Protein AF-A0A9W8NXG5-F1 (afdb_monomer_lite)

Secondary structure (DSSP, 8-state):
-HHHHTT-HHHHHHHHHHHT-TTS-HHHHHHHHHH----SSS--TTHHHHHHHHHHHHT-S-HHHHHHHHHHHHHHHHH--STTGGG----SBHHHHHHHHTPPTTHHHHHTTT-TTTEEE-SSBEEES-HHHHHHHT-HHHHGGG-

Sequence (147 aa):
LVEKACGQFLYAKTVLEFVNEDHAHPVEQLSIVLGLKAPSQGHFPFKELDLLYDRILLSHTDRNKVITILGTLIRLSGLSGSRRWNNHRSGPCIAVIETLSGLQTGEVSLVLRGMHSVLRIDKTHIHILHSSFREYLCDKSRAGHFY

Structure (mmCIF, N/CA/C/O backbone):
data_AF-A0A9W8NXG5-F1
#
_entry.id   AF-A0A9W8NXG5-F1
#
loop_
_atom_site.group_PDB
_atom_site.id
_atom_site.type_symbol
_atom_site.label_atom_id
_atom_site.label_alt_id
_atom_site.label_comp_id
_atom_site.label_asym_id
_atom_site.label_entity_id
_atom_site.label_seq_id
_atom_site.pdbx_PDB_ins_code
_atom_site.Cartn_x
_atom_site.Cartn_y
_atom_site.Cartn_z
_atom_site.occupancy
_atom_site.B_iso_or_equiv
_atom_site.auth_seq_id
_atom_site.auth_comp_id
_atom_site.auth_asym_id
_atom_site.auth_atom_id
_atom_site.pdbx_PDB_model_num
ATOM 1 N N . LEU A 1 1 ? 6.348 -8.869 -21.107 1.00 59.12 1 LEU A N 1
ATOM 2 C CA . LEU A 1 1 ? 6.302 -9.108 -19.643 1.00 59.12 1 LEU A CA 1
ATOM 3 C C . LEU A 1 1 ? 7.635 -9.628 -19.100 1.00 59.12 1 LEU A C 1
ATOM 5 O O . LEU A 1 1 ? 8.154 -9.009 -18.188 1.00 59.12 1 LEU A O 1
ATOM 9 N N . VAL A 1 2 ? 8.212 -10.694 -19.674 1.00 61.91 2 VAL A N 1
ATOM 10 C CA . VAL A 1 2 ? 9.520 -11.259 -19.256 1.00 61.91 2 VAL A CA 1
ATOM 11 C C . VAL A 1 2 ? 10.646 -10.218 -19.263 1.00 61.91 2 VAL A C 1
ATOM 13 O O . VAL A 1 2 ? 11.397 -10.125 -18.301 1.00 61.91 2 VAL A O 1
ATOM 16 N N . GLU A 1 3 ? 10.705 -9.390 -20.307 1.00 59.34 3 GLU A N 1
ATOM 17 C CA . GLU A 1 3 ? 11.694 -8.313 -20.432 1.00 59.34 3 GLU A CA 1
ATOM 18 C C . GLU A 1 3 ? 11.547 -7.251 -19.329 1.00 59.34 3 GLU A C 1
ATOM 20 O O . GLU A 1 3 ? 12.519 -6.920 -18.663 1.00 59.34 3 GLU A O 1
ATOM 25 N N . LYS A 1 4 ? 10.315 -6.802 -19.045 1.00 58.78 4 LYS A N 1
ATOM 26 C CA . LYS A 1 4 ? 10.027 -5.847 -17.959 1.00 58.78 4 LYS A CA 1
ATOM 27 C C . LYS A 1 4 ? 10.245 -6.402 -16.562 1.00 58.78 4 LYS A C 1
ATOM 29 O O . LYS A 1 4 ? 10.568 -5.660 -15.644 1.00 58.78 4 LYS A O 1
ATOM 34 N N . ALA A 1 5 ? 10.046 -7.704 -16.394 1.00 61.25 5 ALA A N 1
ATOM 35 C CA . ALA A 1 5 ? 10.259 -8.338 -15.110 1.00 61.25 5 ALA A CA 1
ATOM 36 C C . ALA A 1 5 ? 11.738 -8.340 -14.715 1.00 61.25 5 ALA A C 1
ATOM 38 O O . ALA A 1 5 ? 12.013 -8.521 -13.537 1.00 61.25 5 ALA A O 1
ATOM 39 N N . CYS A 1 6 ? 12.689 -8.163 -15.646 1.00 60.16 6 CYS A N 1
ATOM 40 C CA . CYS A 1 6 ? 14.128 -8.196 -15.356 1.00 60.16 6 CYS A CA 1
ATOM 41 C C . CYS A 1 6 ? 14.539 -9.406 -14.478 1.00 60.16 6 CYS A C 1
ATOM 43 O O . CYS A 1 6 ? 15.401 -9.291 -13.611 1.00 60.16 6 CYS A O 1
ATOM 45 N N . GLY A 1 7 ? 13.871 -10.560 -14.643 1.00 63.22 7 GLY A N 1
ATOM 46 C CA . GLY A 1 7 ? 14.079 -11.771 -13.828 1.00 63.22 7 GLY A CA 1
ATOM 47 C C . GLY A 1 7 ? 13.441 -11.764 -12.427 1.00 63.22 7 GLY A C 1
ATOM 48 O O . GLY A 1 7 ? 13.571 -12.732 -11.680 1.00 63.22 7 GLY A O 1
ATOM 49 N N . GLN A 1 8 ? 12.721 -10.711 -12.052 1.00 70.81 8 GLN A N 1
ATOM 50 C CA . GLN A 1 8 ? 12.078 -10.566 -10.751 1.00 70.81 8 GLN A CA 1
ATOM 51 C C . GLN A 1 8 ? 10.733 -11.279 -10.749 1.00 70.81 8 GLN A C 1
ATOM 53 O O . GLN A 1 8 ? 9.712 -10.745 -11.185 1.00 70.81 8 GLN A O 1
ATOM 58 N N . PHE A 1 9 ? 10.723 -12.490 -10.193 1.00 79.00 9 PHE A N 1
ATOM 59 C CA . PHE A 1 9 ? 9.497 -13.261 -9.977 1.00 79.00 9 PHE A CA 1
ATOM 60 C C . PHE A 1 9 ? 8.417 -12.442 -9.255 1.00 79.00 9 PHE A C 1
ATOM 62 O O . PHE A 1 9 ? 7.236 -12.537 -9.582 1.00 79.00 9 PHE A O 1
ATOM 69 N N . LEU A 1 10 ? 8.833 -11.590 -8.312 1.00 79.81 10 LEU A N 1
ATOM 70 C CA . LEU A 1 10 ? 7.918 -10.725 -7.583 1.00 79.81 10 LEU A CA 1
ATOM 71 C C . LEU A 1 10 ? 7.212 -9.712 -8.494 1.00 79.81 10 LEU A C 1
ATOM 73 O O . LEU A 1 10 ? 6.003 -9.570 -8.379 1.00 79.81 10 LEU A O 1
ATOM 77 N N . TYR A 1 11 ? 7.921 -9.087 -9.440 1.00 82.00 11 TYR A N 1
ATOM 78 C CA . TYR A 1 11 ? 7.304 -8.182 -10.414 1.00 82.00 11 TYR A CA 1
ATOM 79 C C . TYR A 1 11 ? 6.230 -8.904 -11.230 1.00 82.00 11 TYR A C 1
ATOM 81 O O . TYR A 1 11 ? 5.093 -8.447 -11.298 1.00 82.00 11 TYR A O 1
ATOM 89 N N . ALA A 1 12 ? 6.559 -10.069 -11.800 1.00 83.56 12 ALA A N 1
ATOM 90 C CA . ALA A 1 12 ? 5.603 -10.842 -12.590 1.00 83.56 12 ALA A CA 1
ATOM 91 C C . ALA A 1 12 ? 4.367 -11.235 -11.764 1.00 83.56 12 ALA A C 1
ATOM 93 O O . ALA A 1 12 ? 3.244 -11.093 -12.242 1.00 83.56 12 ALA A O 1
ATOM 94 N N . LYS A 1 13 ? 4.568 -11.662 -10.510 1.00 85.62 13 LYS A N 1
ATOM 95 C CA . LYS A 1 13 ? 3.476 -11.981 -9.588 1.00 85.62 13 LYS A CA 1
ATOM 96 C C . LYS A 1 13 ? 2.594 -10.762 -9.308 1.00 85.62 13 LYS A C 1
ATOM 98 O O . LYS A 1 13 ? 1.385 -10.854 -9.475 1.00 85.62 13 LYS A O 1
ATOM 103 N N . THR A 1 14 ? 3.173 -9.625 -8.922 1.00 84.62 14 THR A N 1
ATOM 104 C CA . THR A 1 14 ? 2.408 -8.407 -8.613 1.00 84.62 14 THR A CA 1
ATOM 105 C C . THR A 1 14 ? 1.649 -7.896 -9.839 1.00 84.62 14 THR A C 1
ATOM 107 O O . THR A 1 14 ? 0.518 -7.445 -9.693 1.00 84.62 14 THR A O 1
ATOM 110 N N . VAL A 1 15 ? 2.208 -8.022 -11.051 1.00 86.88 15 VAL A N 1
ATOM 111 C CA . VAL A 1 15 ? 1.487 -7.692 -12.292 1.00 86.88 15 VAL A CA 1
ATOM 112 C C . VAL A 1 15 ? 0.283 -8.603 -12.504 1.00 86.88 15 VAL A C 1
ATOM 114 O O . VAL A 1 15 ? -0.783 -8.105 -12.851 1.00 86.88 15 VAL A O 1
ATOM 117 N N . LEU A 1 16 ? 0.431 -9.916 -12.311 1.00 86.69 16 LEU A N 1
ATOM 118 C CA . LEU A 1 16 ? -0.687 -10.849 -12.467 1.00 86.69 16 LEU A CA 1
ATOM 119 C C . LEU A 1 16 ? -1.825 -10.515 -11.498 1.00 86.69 16 LEU A C 1
ATOM 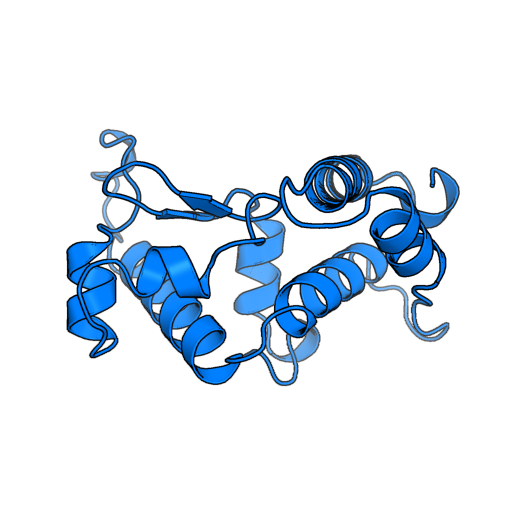121 O O . LEU A 1 16 ? -2.969 -10.428 -11.930 1.00 86.69 16 LEU A O 1
ATOM 125 N N . GLU A 1 17 ? -1.503 -10.249 -10.231 1.00 86.19 17 GLU A N 1
ATOM 126 C CA . GLU A 1 17 ? -2.497 -9.847 -9.228 1.00 86.19 17 GLU A CA 1
ATOM 127 C C . GLU A 1 17 ? -3.133 -8.485 -9.557 1.00 86.19 17 GLU A C 1
ATOM 129 O O . GLU A 1 17 ? -4.327 -8.302 -9.374 1.00 86.19 17 GLU A O 1
ATOM 134 N N . PHE A 1 18 ? -2.359 -7.531 -10.085 1.00 86.69 18 PHE A N 1
ATOM 135 C CA . PHE A 1 18 ? -2.864 -6.210 -10.477 1.00 86.69 18 PHE A CA 1
ATOM 136 C C . PHE A 1 18 ? -3.794 -6.258 -11.699 1.00 86.69 18 PHE A C 1
ATOM 138 O O . PHE A 1 18 ? -4.768 -5.514 -11.779 1.00 86.69 18 PHE A O 1
ATOM 145 N N . VAL A 1 19 ? -3.496 -7.123 -12.672 1.00 88.88 19 VAL A N 1
ATOM 146 C CA . VAL A 1 19 ? -4.345 -7.327 -13.856 1.00 88.88 19 VAL A CA 1
ATOM 147 C C . VAL A 1 19 ? -5.617 -8.098 -13.501 1.00 88.88 19 VAL A C 1
ATOM 149 O O . VAL A 1 19 ? -6.648 -7.873 -14.128 1.00 88.88 19 VAL A O 1
ATOM 152 N N . ASN A 1 20 ? -5.557 -8.969 -12.493 1.00 86.12 20 ASN A N 1
ATOM 153 C CA . ASN A 1 20 ? -6.681 -9.765 -12.002 1.00 86.12 20 ASN A CA 1
ATOM 154 C C . ASN A 1 20 ? -7.579 -9.004 -11.002 1.00 86.12 20 ASN A C 1
ATOM 156 O O . ASN A 1 20 ? -8.220 -9.614 -10.152 1.00 86.12 20 ASN A O 1
ATOM 160 N N . GLU A 1 21 ? -7.606 -7.674 -11.074 1.00 85.56 21 GLU A N 1
ATOM 161 C CA . GLU A 1 21 ? -8.460 -6.845 -10.226 1.00 85.56 21 GLU A CA 1
ATOM 162 C C . GLU A 1 21 ? -9.927 -6.927 -10.681 1.00 85.56 21 GLU A C 1
ATOM 164 O O . GLU A 1 21 ? -10.260 -6.526 -11.798 1.00 85.56 21 GLU A O 1
ATOM 169 N N . ASP A 1 22 ? -10.818 -7.369 -9.787 1.00 79.38 22 ASP A N 1
ATOM 170 C CA . ASP A 1 22 ? -12.238 -7.665 -10.062 1.00 79.38 22 ASP A CA 1
ATOM 171 C C . ASP A 1 22 ? -13.046 -6.483 -10.628 1.00 79.38 22 ASP A C 1
ATOM 173 O O . ASP A 1 22 ? -14.132 -6.652 -11.187 1.00 79.38 22 ASP A O 1
ATOM 177 N N . HIS A 1 23 ? -12.551 -5.260 -10.449 1.00 78.00 23 HIS A N 1
ATOM 178 C CA . HIS A 1 23 ? -13.255 -4.028 -10.804 1.00 78.00 23 HIS A CA 1
ATOM 179 C C . HIS A 1 23 ? -12.566 -3.225 -11.906 1.00 78.00 23 HIS A C 1
ATOM 181 O O . HIS A 1 23 ? -12.938 -2.074 -12.143 1.00 78.00 23 HIS A O 1
ATOM 187 N N . ALA A 1 24 ? -11.578 -3.813 -12.583 1.00 84.06 24 ALA A N 1
ATOM 188 C CA . ALA A 1 24 ? -10.862 -3.176 -13.677 1.00 84.06 24 ALA A CA 1
ATOM 189 C C . ALA A 1 24 ? -10.851 -4.039 -14.942 1.00 84.06 24 ALA A C 1
ATOM 191 O O . ALA A 1 24 ? -10.958 -5.261 -14.893 1.00 84.06 24 ALA A O 1
ATOM 192 N N . HIS A 1 25 ? -10.691 -3.399 -16.104 1.00 87.00 25 HIS A N 1
ATOM 193 C CA . HIS A 1 25 ? -10.572 -4.126 -17.361 1.00 87.00 25 HIS A CA 1
ATOM 194 C C . HIS A 1 25 ? -9.144 -4.689 -17.513 1.00 87.00 25 HIS A C 1
ATOM 196 O O . HIS A 1 25 ? -8.183 -3.912 -17.587 1.00 87.00 25 HIS A O 1
ATOM 202 N N . PRO A 1 26 ? -8.957 -6.017 -17.615 1.00 86.88 26 PRO A N 1
ATOM 203 C CA . PRO A 1 26 ? -7.630 -6.634 -17.552 1.00 86.88 26 PRO A CA 1
ATOM 204 C C . PRO A 1 26 ? -6.719 -6.203 -18.711 1.00 86.88 26 PRO A C 1
ATOM 206 O O . PRO A 1 26 ? -5.517 -6.018 -18.529 1.00 86.88 26 PRO A O 1
ATOM 209 N N . VAL A 1 27 ? -7.280 -5.967 -19.903 1.00 86.56 27 VAL A N 1
ATOM 210 C CA . VAL A 1 27 ? -6.506 -5.483 -21.062 1.00 86.56 27 VAL A CA 1
ATOM 211 C C . VAL A 1 27 ? -6.019 -4.047 -20.849 1.00 86.56 27 VAL A C 1
ATOM 213 O O . VAL A 1 27 ? -4.915 -3.702 -21.271 1.00 86.56 27 VAL A O 1
ATOM 216 N N . GLU A 1 28 ? -6.804 -3.210 -20.165 1.00 86.31 28 GLU A N 1
ATOM 217 C CA . GLU A 1 28 ? -6.397 -1.837 -19.851 1.00 86.31 28 GLU A CA 1
ATOM 218 C C . GLU A 1 28 ? -5.296 -1.837 -18.789 1.00 86.31 28 GLU A C 1
ATOM 220 O O . GLU A 1 28 ? -4.268 -1.186 -18.978 1.00 86.31 28 GLU A O 1
ATOM 225 N N . GLN A 1 29 ? -5.449 -2.639 -17.728 1.00 87.44 29 GLN A N 1
ATOM 226 C CA . GLN A 1 29 ? -4.423 -2.795 -16.691 1.00 87.44 29 GLN A CA 1
ATOM 227 C C . GLN A 1 29 ? -3.112 -3.342 -17.255 1.00 87.44 29 GLN A C 1
ATOM 229 O O . GLN A 1 29 ? -2.031 -2.836 -16.945 1.00 87.44 29 GLN A O 1
ATOM 234 N N . LEU A 1 30 ? -3.185 -4.323 -18.156 1.00 87.81 30 LEU A N 1
ATOM 235 C CA . LEU A 1 30 ? -1.999 -4.835 -18.829 1.00 87.81 30 LEU A CA 1
ATOM 236 C C . LEU A 1 30 ? -1.349 -3.764 -19.714 1.00 87.81 30 LEU A C 1
ATOM 238 O O . LEU A 1 30 ? -0.128 -3.618 -19.696 1.00 87.81 30 LEU A O 1
ATOM 242 N N . SER A 1 31 ? -2.143 -2.982 -20.450 1.00 84.75 31 SER A N 1
ATOM 243 C CA . SER A 1 31 ? -1.635 -1.889 -21.292 1.00 84.75 31 SER A CA 1
ATOM 244 C C . SER A 1 31 ? -0.923 -0.819 -20.464 1.00 84.75 31 SER A C 1
ATOM 246 O O . SER A 1 31 ? 0.142 -0.342 -20.854 1.00 84.75 31 SER A O 1
ATOM 248 N N . ILE A 1 32 ? -1.459 -0.499 -19.284 1.00 84.62 32 ILE A N 1
ATOM 249 C CA . ILE A 1 32 ? -0.828 0.388 -18.304 1.00 84.62 32 ILE A CA 1
ATOM 250 C C . ILE A 1 32 ? 0.547 -0.153 -17.900 1.00 84.62 32 ILE A C 1
ATOM 252 O O . ILE A 1 32 ? 1.542 0.562 -18.026 1.00 84.62 32 ILE A O 1
ATOM 256 N N . VAL A 1 33 ? 0.620 -1.415 -17.462 1.00 84.88 33 VAL A N 1
ATOM 257 C CA . VAL A 1 33 ? 1.879 -2.041 -17.024 1.00 84.88 33 VAL A CA 1
ATOM 258 C C . VAL A 1 33 ? 2.891 -2.092 -18.168 1.00 84.88 33 VAL A C 1
ATOM 260 O O . VAL A 1 33 ? 4.063 -1.767 -17.976 1.00 84.88 33 VAL A O 1
ATOM 263 N N . LEU A 1 34 ? 2.461 -2.445 -19.382 1.00 83.38 34 LEU A N 1
ATOM 264 C CA . LEU A 1 34 ? 3.313 -2.464 -20.574 1.00 83.38 34 LEU A CA 1
ATOM 265 C C . LEU A 1 34 ? 3.761 -1.057 -21.004 1.00 83.38 34 LEU A C 1
ATOM 267 O O . LEU A 1 34 ? 4.852 -0.919 -21.557 1.00 83.38 34 LEU A O 1
ATOM 271 N N . GLY A 1 35 ? 3.005 -0.011 -20.669 1.00 80.31 35 GLY A N 1
ATOM 272 C CA . GLY A 1 35 ? 3.345 1.389 -20.935 1.00 80.31 35 GLY A CA 1
ATOM 273 C C . GLY A 1 35 ? 4.345 2.029 -19.961 1.00 80.31 35 GLY A C 1
ATOM 274 O O . GLY A 1 35 ? 4.946 3.041 -20.314 1.00 80.31 35 GLY A O 1
ATOM 275 N N . LEU A 1 36 ? 4.564 1.456 -18.767 1.00 80.25 36 LEU A N 1
ATOM 276 C CA . LEU A 1 36 ? 5.522 1.987 -17.778 1.00 80.25 36 LEU A CA 1
ATOM 277 C C . LEU A 1 36 ? 6.948 2.075 -18.362 1.00 80.25 36 LEU A C 1
ATOM 279 O O . LEU A 1 36 ? 7.416 1.136 -18.998 1.00 80.25 36 LEU A O 1
ATOM 283 N N . LYS A 1 37 ? 7.668 3.178 -18.164 1.00 73.75 37 LYS A N 1
ATOM 284 C CA . LYS A 1 37 ? 9.063 3.303 -18.620 1.00 73.75 37 LYS A CA 1
ATOM 285 C C . LYS A 1 37 ? 9.950 3.681 -17.446 1.00 73.75 37 LYS A C 1
ATOM 287 O O . LYS A 1 37 ? 9.854 4.806 -16.960 1.00 73.75 37 LYS A O 1
ATOM 292 N N . ALA A 1 38 ? 10.819 2.766 -17.016 1.00 65.12 38 ALA A N 1
ATOM 293 C CA . ALA A 1 38 ? 11.869 3.099 -16.063 1.00 65.12 38 ALA A CA 1
ATOM 294 C C . ALA A 1 38 ? 12.780 4.203 -16.627 1.00 65.12 38 ALA A C 1
ATOM 296 O O . ALA A 1 38 ? 13.166 4.144 -17.800 1.00 65.12 38 ALA A O 1
ATOM 297 N N . PRO A 1 39 ? 13.162 5.205 -15.813 1.00 62.62 39 PRO A N 1
ATOM 298 C CA . PRO A 1 39 ? 14.174 6.171 -16.208 1.00 62.62 39 PRO A CA 1
ATOM 299 C C . PRO A 1 39 ? 15.463 5.439 -16.591 1.00 62.62 39 PRO A C 1
ATOM 301 O O . PRO A 1 39 ? 15.969 4.620 -15.816 1.00 62.62 39 PRO A O 1
ATOM 304 N N . SER A 1 40 ? 16.017 5.770 -17.757 1.00 59.34 40 SER A N 1
ATOM 305 C CA . SER A 1 40 ? 17.227 5.157 -18.326 1.00 59.34 40 SER A CA 1
ATOM 306 C C . SER A 1 40 ? 18.502 5.405 -17.506 1.00 59.34 40 SER A C 1
ATOM 308 O O . SER A 1 40 ? 19.518 4.762 -17.743 1.00 59.34 40 SER A O 1
ATOM 310 N N . GLN A 1 41 ? 18.459 6.307 -16.520 1.00 53.97 41 GLN A N 1
ATOM 311 C CA . GLN A 1 41 ? 19.607 6.720 -15.711 1.00 53.97 41 GLN A CA 1
ATOM 312 C C . GLN A 1 41 ? 19.586 6.069 -14.319 1.00 53.97 41 GLN A C 1
ATOM 314 O O . GLN A 1 41 ? 18.642 6.262 -13.551 1.00 53.97 41 GLN A O 1
ATOM 319 N N . GLY A 1 42 ? 20.625 5.291 -13.997 1.00 55.50 42 GLY A N 1
ATOM 320 C CA . GLY A 1 42 ? 20.854 4.636 -12.698 1.00 55.50 42 GLY A CA 1
ATOM 321 C C . GLY A 1 42 ? 20.507 3.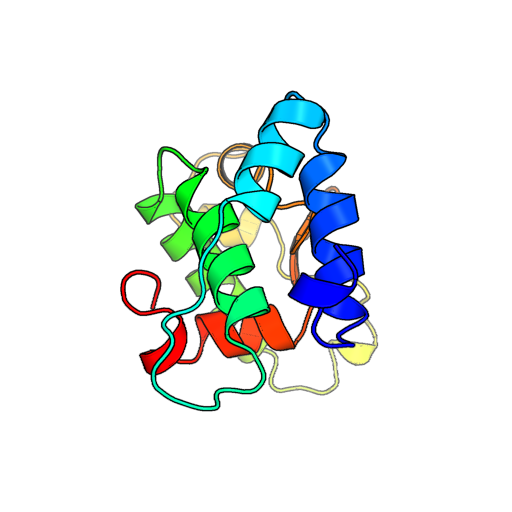140 -12.683 1.00 55.50 42 GLY A C 1
ATOM 322 O O . GLY A 1 42 ? 19.435 2.734 -13.115 1.00 55.50 42 GLY A O 1
ATOM 323 N N . HIS A 1 43 ? 21.389 2.287 -12.171 1.00 54.75 43 HIS A N 1
ATOM 324 C CA . HIS A 1 43 ? 21.058 0.887 -11.886 1.00 54.75 43 HIS A CA 1
ATOM 325 C C . HIS A 1 43 ? 20.448 0.801 -10.481 1.00 54.75 43 HIS A C 1
ATOM 327 O O . HIS A 1 43 ? 21.174 0.584 -9.515 1.00 54.75 43 HIS A O 1
ATOM 333 N N . PHE A 1 44 ? 19.127 0.975 -10.350 1.00 65.56 44 PHE A N 1
ATOM 334 C CA . PHE A 1 44 ? 18.446 0.541 -9.125 1.00 65.56 44 PHE A CA 1
ATOM 335 C C . PHE A 1 44 ? 17.823 -0.834 -9.378 1.00 65.56 44 PHE A C 1
ATOM 337 O O . PHE A 1 44 ? 17.092 -0.998 -10.358 1.00 65.56 44 PHE A O 1
ATOM 344 N N . PRO A 1 45 ? 18.091 -1.833 -8.524 1.00 70.75 45 PRO A N 1
ATOM 345 C CA . PRO A 1 45 ? 17.607 -3.188 -8.742 1.00 70.75 45 PRO A CA 1
ATOM 346 C C . PRO A 1 45 ? 16.080 -3.294 -8.684 1.00 70.75 45 PRO A C 1
ATOM 348 O O . PRO A 1 45 ? 15.558 -4.290 -9.150 1.00 70.75 45 PRO A O 1
ATOM 351 N N . PHE A 1 46 ? 15.344 -2.296 -8.180 1.00 75.38 46 PHE A N 1
ATOM 352 C CA . PHE A 1 46 ? 13.887 -2.371 -7.996 1.00 75.38 46 PHE A CA 1
ATOM 353 C C . PHE A 1 46 ? 13.076 -1.386 -8.849 1.00 75.38 46 PHE A C 1
ATOM 355 O O . PHE A 1 46 ? 11.877 -1.279 -8.640 1.00 75.38 46 PHE A O 1
ATOM 362 N N . LYS A 1 47 ? 13.673 -0.694 -9.833 1.00 81.88 47 LYS A N 1
ATOM 363 C CA . LYS A 1 47 ? 12.995 0.399 -10.572 1.00 81.88 47 LYS A CA 1
ATOM 364 C C . LYS A 1 47 ? 11.634 0.040 -11.156 1.00 81.88 47 LYS A C 1
ATOM 366 O O . LYS A 1 47 ? 10.685 0.796 -11.012 1.00 81.88 47 LYS A O 1
ATOM 371 N N . GLU A 1 48 ? 11.556 -1.084 -11.859 1.00 83.31 48 GLU A N 1
ATOM 372 C CA . GLU A 1 48 ? 10.308 -1.521 -12.492 1.00 83.31 48 GLU A CA 1
ATOM 373 C C . GLU A 1 48 ? 9.253 -1.874 -11.434 1.00 83.31 48 GL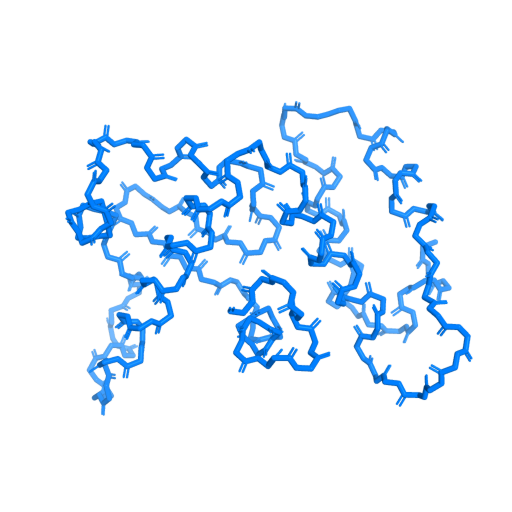U A C 1
ATOM 375 O O . GLU A 1 48 ? 8.073 -1.576 -11.605 1.00 83.31 48 GLU A O 1
ATOM 380 N N . LEU A 1 49 ? 9.681 -2.443 -10.303 1.00 87.38 49 LEU A N 1
ATOM 381 C CA . LEU A 1 49 ? 8.804 -2.750 -9.176 1.00 87.38 49 LEU A CA 1
ATOM 382 C C . LEU A 1 49 ? 8.330 -1.478 -8.452 1.00 87.38 49 LEU A C 1
ATOM 384 O O . LEU A 1 49 ? 7.155 -1.383 -8.116 1.00 87.38 49 LEU A O 1
ATOM 388 N N . ASP A 1 50 ? 9.205 -0.486 -8.287 1.00 90.44 50 ASP A N 1
ATOM 389 C CA . ASP A 1 50 ? 8.876 0.819 -7.702 1.00 90.44 50 ASP A CA 1
ATOM 390 C C . ASP A 1 50 ? 7.861 1.565 -8.572 1.00 90.44 50 ASP A C 1
ATOM 392 O O . ASP A 1 50 ? 6.859 2.051 -8.059 1.00 90.44 50 ASP A O 1
ATOM 396 N N . LEU A 1 51 ? 8.030 1.539 -9.899 1.00 89.88 51 LEU A N 1
ATOM 397 C CA . LEU A 1 51 ? 7.043 2.088 -10.834 1.00 89.88 51 LEU A CA 1
ATOM 398 C C . LEU A 1 51 ? 5.688 1.377 -10.765 1.00 89.88 51 LEU A C 1
ATOM 400 O O . LEU A 1 51 ? 4.642 2.004 -10.950 1.00 89.88 51 LEU A O 1
ATOM 404 N N . LEU A 1 52 ? 5.688 0.065 -10.530 1.00 90.50 52 LEU A N 1
ATOM 405 C CA . LEU A 1 52 ? 4.452 -0.683 -10.337 1.00 90.50 52 LEU A CA 1
ATOM 406 C C . LEU A 1 52 ? 3.769 -0.278 -9.023 1.00 90.50 52 LEU A C 1
ATOM 408 O O . LEU A 1 52 ? 2.555 -0.078 -9.009 1.00 90.50 52 LEU A O 1
ATOM 412 N N . TYR A 1 53 ? 4.532 -0.090 -7.944 1.00 93.38 53 TYR A N 1
ATOM 413 C CA . TYR A 1 53 ? 4.013 0.409 -6.670 1.00 93.38 53 TYR A CA 1
ATOM 414 C C . TYR A 1 53 ? 3.471 1.833 -6.778 1.00 93.38 53 TYR A C 1
ATOM 416 O O . TYR A 1 53 ? 2.351 2.081 -6.331 1.00 93.38 53 TYR A O 1
ATOM 424 N N . ASP A 1 54 ? 4.191 2.732 -7.449 1.00 92.75 54 ASP A N 1
ATOM 425 C CA . ASP A 1 54 ? 3.696 4.060 -7.811 1.00 92.75 54 ASP A CA 1
ATOM 426 C C . ASP A 1 54 ? 2.360 3.965 -8.534 1.00 92.75 54 ASP A C 1
ATOM 428 O O . ASP A 1 54 ? 1.403 4.653 -8.181 1.00 92.75 54 ASP A O 1
ATOM 432 N N . ARG A 1 55 ? 2.259 3.086 -9.537 1.00 91.81 55 ARG A N 1
ATOM 433 C CA . ARG A 1 55 ? 1.033 2.961 -10.319 1.00 91.81 55 ARG A CA 1
ATOM 434 C C . ARG A 1 55 ? -0.151 2.486 -9.479 1.00 91.81 55 ARG A C 1
ATOM 436 O O . ARG A 1 55 ? -1.244 3.022 -9.656 1.00 91.81 55 ARG A O 1
ATOM 443 N N . ILE A 1 56 ? 0.065 1.526 -8.581 1.00 92.12 56 ILE A N 1
ATOM 444 C CA . ILE A 1 56 ? -0.958 1.038 -7.645 1.00 92.12 56 ILE A CA 1
ATOM 445 C C . ILE A 1 56 ? -1.404 2.165 -6.702 1.00 92.12 56 ILE A C 1
ATOM 447 O O . ILE A 1 56 ? -2.592 2.338 -6.454 1.00 92.12 56 ILE A O 1
ATOM 451 N N . LEU A 1 57 ? -0.483 2.984 -6.192 1.00 93.25 57 LEU A N 1
ATOM 452 C CA . LEU A 1 57 ? -0.845 4.106 -5.319 1.00 93.25 57 LEU A CA 1
ATOM 453 C C . LEU A 1 57 ? -1.561 5.227 -6.092 1.00 93.25 57 LEU A C 1
ATOM 455 O O . LEU A 1 57 ? -2.529 5.809 -5.601 1.00 93.25 57 LEU A O 1
ATOM 459 N N . LEU A 1 58 ? -1.139 5.497 -7.330 1.00 91.81 58 LEU A N 1
ATOM 460 C CA . LEU A 1 58 ? -1.731 6.509 -8.208 1.00 91.81 58 LEU A CA 1
ATOM 461 C C . LEU A 1 58 ? -3.125 6.142 -8.727 1.00 91.81 58 LEU A C 1
ATOM 463 O O . LEU A 1 58 ? -3.860 7.048 -9.120 1.00 91.81 58 LEU A O 1
ATOM 467 N N . SER A 1 59 ? -3.506 4.860 -8.738 1.00 88.50 59 SER A N 1
ATOM 468 C CA . SER A 1 59 ? -4.844 4.442 -9.181 1.00 88.50 59 SER A CA 1
ATOM 469 C C . SER A 1 59 ? -5.958 4.832 -8.206 1.00 88.50 59 SER A C 1
ATOM 471 O O . SER A 1 59 ? -7.131 4.723 -8.555 1.00 88.50 59 SER A O 1
ATOM 473 N N . HIS A 1 60 ? -5.615 5.308 -7.007 1.00 90.81 60 HIS A N 1
ATOM 474 C CA . HIS A 1 60 ? -6.576 5.692 -5.981 1.00 90.81 60 HIS A CA 1
ATOM 475 C C . HIS A 1 60 ? -6.920 7.183 -6.055 1.00 90.81 60 HIS A C 1
ATOM 477 O O . HIS A 1 60 ? -6.049 8.047 -6.202 1.00 90.81 60 HIS A O 1
ATOM 483 N N . THR A 1 61 ? -8.210 7.501 -5.917 1.00 86.12 61 THR A N 1
ATOM 484 C CA . THR A 1 61 ? -8.702 8.886 -5.943 1.00 86.12 61 THR A CA 1
ATOM 485 C C . THR A 1 61 ? -8.263 9.662 -4.699 1.00 86.12 61 THR A C 1
ATOM 487 O O . THR A 1 61 ? -7.754 10.774 -4.824 1.00 86.12 61 THR A O 1
ATOM 490 N N . ASP A 1 62 ? -8.397 9.067 -3.509 1.00 91.44 62 ASP A N 1
ATOM 491 C CA . ASP A 1 62 ? -8.047 9.698 -2.230 1.00 91.44 62 ASP A CA 1
ATOM 492 C C . ASP A 1 62 ? -6.686 9.217 -1.706 1.00 91.44 62 ASP A C 1
ATOM 494 O O . ASP A 1 62 ? -6.564 8.429 -0.765 1.00 91.44 62 ASP A O 1
ATOM 498 N N . ARG A 1 63 ? -5.626 9.690 -2.363 1.00 92.38 63 ARG A N 1
ATOM 499 C CA . ARG A 1 63 ? -4.243 9.278 -2.071 1.00 92.38 63 ARG A CA 1
ATOM 500 C C . ARG A 1 63 ? -3.799 9.672 -0.665 1.00 92.38 63 ARG A C 1
ATOM 502 O O . ARG A 1 63 ? -3.030 8.945 -0.048 1.00 92.38 63 ARG A O 1
ATOM 509 N N . ASN A 1 64 ? -4.307 10.785 -0.138 1.00 92.56 64 ASN A N 1
ATOM 510 C CA . ASN A 1 64 ? -3.974 11.240 1.211 1.00 92.56 64 ASN A CA 1
ATOM 511 C C . ASN A 1 64 ? -4.494 10.259 2.266 1.00 92.56 64 ASN A C 1
ATOM 513 O O . ASN A 1 64 ? -3.761 9.924 3.202 1.00 92.56 64 ASN A O 1
ATOM 517 N N . LYS A 1 65 ? -5.722 9.744 2.096 1.00 94.25 65 LYS A N 1
ATOM 518 C CA . LYS A 1 65 ? -6.236 8.673 2.956 1.00 94.25 65 LYS A CA 1
ATOM 519 C C . LYS A 1 65 ? -5.438 7.387 2.792 1.00 94.25 65 LYS A C 1
ATOM 521 O O . LYS A 1 65 ? -5.069 6.801 3.805 1.00 94.25 65 LYS A O 1
ATOM 526 N N . VAL A 1 66 ? -5.103 6.986 1.562 1.00 95.19 66 VAL A N 1
ATOM 527 C CA . VAL A 1 66 ? -4.262 5.798 1.316 1.00 95.19 66 VAL A CA 1
ATOM 528 C C . VAL A 1 66 ? -2.929 5.909 2.061 1.00 95.19 66 VAL A C 1
ATOM 530 O O . VAL A 1 66 ? -2.602 5.027 2.851 1.00 95.19 66 VAL A O 1
ATOM 533 N N . ILE A 1 67 ? -2.190 7.009 1.893 1.00 93.81 67 ILE A N 1
ATOM 534 C CA . ILE A 1 67 ? -0.895 7.231 2.561 1.00 93.81 67 ILE A CA 1
ATOM 535 C C . ILE A 1 67 ? -1.063 7.237 4.084 1.00 93.81 67 ILE A C 1
ATOM 537 O O . ILE A 1 67 ? -0.272 6.623 4.799 1.00 93.81 67 ILE A O 1
ATOM 541 N N . THR A 1 68 ? -2.118 7.877 4.596 1.00 95.12 68 THR A N 1
ATOM 542 C CA . THR A 1 68 ? -2.399 7.931 6.037 1.00 95.12 68 THR A CA 1
ATOM 543 C C . THR A 1 68 ? -2.650 6.532 6.601 1.00 95.12 68 THR A C 1
ATOM 545 O O . THR A 1 68 ? -2.054 6.159 7.611 1.00 95.12 68 THR A O 1
ATOM 548 N N . ILE A 1 69 ? -3.478 5.726 5.932 1.00 95.25 69 ILE A N 1
ATOM 549 C CA . ILE A 1 69 ? -3.774 4.345 6.324 1.00 95.25 69 ILE A CA 1
ATOM 550 C C . ILE A 1 69 ? -2.508 3.479 6.266 1.00 95.25 69 ILE A C 1
ATOM 552 O O . ILE A 1 69 ? -2.204 2.774 7.230 1.00 95.25 69 ILE A O 1
ATOM 556 N N . LEU A 1 70 ? -1.739 3.549 5.174 1.00 94.31 70 LEU A N 1
ATOM 557 C CA . LEU A 1 70 ? -0.496 2.786 5.007 1.00 94.31 70 LEU A CA 1
ATOM 558 C C . LEU A 1 70 ? 0.561 3.184 6.047 1.00 94.31 70 LEU A C 1
ATOM 560 O O . LEU A 1 70 ? 1.219 2.321 6.628 1.00 94.31 70 LEU A O 1
ATOM 564 N N . GLY A 1 71 ? 0.684 4.476 6.349 1.00 92.75 71 GLY A N 1
ATOM 565 C CA . GLY A 1 71 ? 1.569 4.982 7.394 1.00 92.75 71 GLY A CA 1
ATOM 566 C C . GLY A 1 71 ? 1.166 4.489 8.786 1.00 92.75 71 GLY A C 1
ATOM 567 O O . GLY A 1 71 ? 2.021 4.059 9.564 1.00 92.75 71 GLY A O 1
ATOM 568 N N . THR A 1 72 ? -0.132 4.496 9.108 1.00 92.81 72 THR A N 1
ATOM 569 C CA . THR A 1 72 ? -0.663 3.907 10.350 1.00 92.81 72 THR A CA 1
ATOM 570 C C . THR A 1 72 ? -0.360 2.410 10.416 1.00 92.81 72 THR A C 1
ATOM 572 O O . THR A 1 72 ? 0.140 1.926 11.433 1.00 92.81 72 THR A O 1
ATOM 575 N N . LEU A 1 73 ? -0.573 1.681 9.318 1.00 90.88 73 LEU A N 1
ATOM 576 C CA . LEU A 1 73 ? -0.298 0.248 9.209 1.00 90.88 73 LEU A CA 1
ATOM 577 C C . LEU A 1 73 ? 1.179 -0.079 9.479 1.00 90.88 73 LEU A C 1
ATOM 579 O O . LEU A 1 73 ? 1.475 -0.986 10.263 1.00 90.88 73 LEU A O 1
ATOM 583 N N . ILE A 1 74 ? 2.112 0.667 8.877 1.00 89.00 74 ILE A N 1
ATOM 584 C CA . ILE A 1 74 ? 3.559 0.485 9.079 1.00 89.00 74 ILE A CA 1
ATOM 585 C C . ILE A 1 74 ? 3.942 0.752 10.536 1.00 89.00 74 ILE A C 1
ATOM 587 O O . ILE A 1 74 ? 4.666 -0.052 11.132 1.00 89.00 74 ILE A O 1
ATOM 591 N N . ARG A 1 75 ? 3.430 1.837 11.133 1.00 88.88 75 ARG A N 1
ATOM 592 C CA . ARG A 1 75 ? 3.705 2.190 12.536 1.00 88.88 75 ARG A CA 1
ATOM 593 C C . ARG A 1 75 ? 3.187 1.124 13.495 1.00 88.88 75 ARG A C 1
ATOM 595 O O . ARG A 1 75 ? 3.957 0.637 14.318 1.00 88.88 75 ARG A O 1
ATOM 602 N N . LEU A 1 76 ? 1.935 0.689 13.348 1.00 85.69 76 LEU A N 1
ATOM 603 C CA . LEU A 1 76 ? 1.355 -0.378 14.175 1.00 85.69 76 LEU A CA 1
ATOM 604 C C . LEU A 1 76 ? 2.125 -1.696 14.037 1.00 85.69 76 LEU A C 1
ATOM 606 O O . LEU A 1 76 ? 2.362 -2.386 15.027 1.00 85.69 76 LEU A O 1
ATOM 610 N N . SER A 1 77 ? 2.584 -2.008 12.824 1.00 78.56 77 SER A N 1
ATOM 611 C CA . SER A 1 77 ? 3.408 -3.191 12.564 1.00 78.56 77 SER A CA 1
ATOM 612 C C . SER A 1 77 ? 4.820 -3.088 13.161 1.00 78.56 77 SER A C 1
ATOM 614 O O . SER A 1 77 ? 5.457 -4.112 13.388 1.00 78.56 77 SER A O 1
ATOM 616 N N . GLY A 1 78 ? 5.346 -1.875 13.375 1.00 69.56 78 GLY A N 1
ATOM 617 C CA . GLY A 1 78 ? 6.669 -1.620 13.963 1.00 69.56 78 GLY A CA 1
ATOM 618 C C . GLY A 1 78 ? 6.672 -1.506 15.491 1.00 69.56 78 GLY A C 1
ATOM 619 O O . GLY A 1 78 ? 7.646 -1.897 16.128 1.00 69.56 78 GLY A O 1
ATOM 620 N N . LEU A 1 79 ? 5.573 -1.040 16.093 1.00 60.31 79 LEU A N 1
ATOM 621 C CA . LEU A 1 79 ? 5.404 -0.960 17.552 1.00 60.31 79 LEU A CA 1
ATOM 622 C C . LEU A 1 79 ? 5.394 -2.342 18.228 1.00 60.31 79 LEU A C 1
ATOM 624 O O . LEU A 1 79 ? 5.646 -2.456 19.426 1.00 60.31 79 LEU A O 1
ATOM 628 N N . SER A 1 80 ? 5.168 -3.411 17.463 1.00 55.28 80 SER A N 1
ATOM 629 C CA . SER A 1 80 ? 5.228 -4.790 17.946 1.00 55.28 80 SER A CA 1
ATOM 630 C C . SER A 1 80 ? 6.661 -5.344 18.011 1.00 55.28 80 SER A C 1
ATOM 632 O O . SER A 1 80 ? 6.934 -6.451 17.555 1.00 55.28 80 SER A O 1
ATOM 634 N N . GLY A 1 81 ? 7.596 -4.606 18.622 1.00 47.62 81 GLY A N 1
ATOM 635 C CA . GLY A 1 81 ? 8.995 -5.015 18.857 1.00 47.62 81 GLY A CA 1
ATOM 636 C C . GLY A 1 81 ? 9.185 -6.259 19.747 1.00 47.62 81 GLY A C 1
ATOM 637 O O . GLY A 1 81 ? 10.264 -6.496 20.278 1.00 47.62 81 GLY A O 1
ATOM 638 N N . SER A 1 82 ? 8.148 -7.071 19.940 1.00 43.56 82 SER A N 1
ATOM 639 C CA . SER A 1 82 ? 8.187 -8.326 20.671 1.00 43.56 82 SER A CA 1
ATOM 640 C C . SER A 1 82 ? 7.914 -9.475 19.713 1.00 43.56 82 SER A C 1
ATOM 642 O O . SER A 1 82 ? 6.909 -9.485 19.008 1.00 43.56 82 SER A O 1
ATOM 644 N N . ARG A 1 83 ? 8.729 -10.528 19.810 1.00 44.84 83 ARG A N 1
ATOM 645 C CA . ARG A 1 83 ? 8.549 -11.873 19.218 1.00 44.84 83 ARG A CA 1
ATOM 646 C C . ARG A 1 83 ? 7.193 -12.547 19.540 1.00 44.84 83 ARG A C 1
ATOM 648 O O . ARG A 1 83 ? 7.030 -13.738 19.309 1.00 44.84 83 ARG A O 1
ATOM 655 N N . ARG A 1 84 ? 6.230 -11.817 20.109 1.00 40.59 84 ARG A N 1
ATOM 656 C CA . ARG A 1 84 ? 4.883 -12.248 20.480 1.00 40.59 84 ARG A CA 1
ATOM 657 C C . ARG A 1 84 ? 3.905 -12.258 19.309 1.00 40.59 84 ARG A C 1
ATOM 659 O O . ARG A 1 84 ? 2.973 -13.052 19.354 1.00 40.59 84 ARG A O 1
ATOM 666 N N . TRP A 1 85 ? 4.129 -11.472 18.252 1.00 46.62 85 TRP A N 1
ATOM 667 C CA . TRP A 1 85 ? 3.255 -11.543 17.076 1.00 46.62 85 TRP A CA 1
ATOM 668 C C . TRP A 1 85 ? 3.615 -12.691 16.118 1.00 46.62 85 TRP A C 1
ATOM 670 O O . TRP A 1 85 ? 2.769 -13.144 15.360 1.00 46.62 85 TRP A O 1
ATOM 680 N N . ASN A 1 86 ? 4.794 -13.310 16.232 1.00 42.50 86 ASN A N 1
ATOM 681 C CA . ASN A 1 86 ? 5.090 -14.518 15.444 1.00 42.50 86 ASN A CA 1
ATOM 682 C C . ASN A 1 86 ? 4.099 -15.680 15.696 1.00 42.50 86 ASN A C 1
ATOM 684 O O . ASN A 1 86 ? 4.013 -16.577 14.864 1.00 42.50 86 ASN A O 1
ATOM 688 N N . ASN A 1 87 ? 3.313 -15.635 16.785 1.00 45.59 87 ASN A N 1
ATOM 689 C CA . ASN A 1 87 ? 2.249 -16.603 17.073 1.00 45.59 87 ASN A CA 1
ATOM 690 C C . ASN A 1 87 ? 0.817 -16.115 16.764 1.00 45.59 87 ASN A C 1
ATOM 692 O O . ASN A 1 87 ? -0.113 -16.912 16.874 1.00 45.59 87 ASN A O 1
ATOM 696 N N . HIS A 1 88 ? 0.596 -14.856 16.363 1.00 46.03 88 HIS A N 1
ATOM 697 C CA . HIS A 1 88 ? -0.710 -14.401 15.868 1.00 46.03 88 HIS A CA 1
ATOM 698 C C . HIS A 1 88 ? -0.630 -14.154 14.364 1.00 46.03 88 HIS A C 1
ATOM 700 O O . HIS A 1 88 ? 0.003 -13.225 13.887 1.00 46.03 88 HIS A O 1
ATOM 706 N N . ARG A 1 89 ? -1.324 -14.976 13.583 1.00 52.78 89 ARG A N 1
ATOM 707 C CA . ARG A 1 89 ? -1.439 -14.855 12.120 1.00 52.78 89 ARG A CA 1
ATOM 708 C C . ARG A 1 89 ? -2.186 -13.594 11.645 1.00 52.78 89 ARG A C 1
ATOM 710 O O . ARG A 1 89 ? -2.587 -13.545 10.490 1.00 52.78 89 ARG A O 1
ATOM 717 N N . SER A 1 90 ? -2.395 -12.602 12.502 1.00 63.84 90 SER A N 1
ATOM 718 C CA . SER A 1 90 ? -3.331 -11.495 12.293 1.00 63.84 90 SER A CA 1
ATOM 719 C C . SER A 1 90 ? -2.568 -10.189 12.084 1.00 63.84 90 SER A C 1
ATOM 721 O O . SER A 1 90 ? -1.636 -9.932 12.812 1.00 63.84 90 SER A O 1
ATOM 723 N N . GLY A 1 91 ? -2.857 -9.368 11.085 1.00 73.75 91 GLY A N 1
ATOM 724 C CA . GLY A 1 91 ? -2.182 -8.074 10.899 1.00 73.75 91 GLY A CA 1
ATOM 725 C C . GLY A 1 91 ? -2.652 -7.049 11.935 1.00 73.75 91 GLY A C 1
ATOM 726 O O . GLY A 1 91 ? -3.337 -7.417 12.888 1.00 73.75 91 GLY A O 1
ATOM 727 N N . PRO A 1 92 ? -2.354 -5.752 11.785 1.00 85.38 92 PRO A N 1
ATOM 728 C CA . PRO A 1 92 ? -3.056 -4.723 12.543 1.00 85.38 92 PRO A CA 1
ATOM 729 C C . PRO A 1 92 ? -4.568 -4.756 12.262 1.00 85.38 92 PRO A C 1
ATOM 731 O O . PRO A 1 92 ? -4.995 -5.016 11.134 1.00 85.38 92 PRO A O 1
ATOM 734 N N . CYS A 1 93 ? -5.373 -4.530 13.303 1.00 90.25 93 CYS A N 1
ATOM 735 C CA . CYS A 1 93 ? -6.833 -4.599 13.224 1.00 90.25 93 CYS A CA 1
ATOM 736 C C . CYS A 1 93 ? -7.408 -3.396 12.464 1.00 90.25 93 CYS A C 1
ATOM 738 O O . CYS A 1 93 ? -7.042 -2.256 12.752 1.00 90.25 93 CYS A O 1
ATOM 740 N N . ILE A 1 94 ? -8.341 -3.643 11.541 1.00 92.12 94 ILE A N 1
ATOM 741 C CA . ILE A 1 94 ? -8.989 -2.618 10.707 1.00 92.12 94 ILE A CA 1
ATOM 742 C C . ILE A 1 94 ? -9.663 -1.559 11.579 1.00 92.12 94 ILE A C 1
ATOM 744 O O . ILE A 1 94 ? -9.416 -0.377 11.380 1.00 92.12 94 ILE A O 1
ATOM 748 N N . ALA A 1 95 ? -10.407 -1.965 12.612 1.00 92.75 95 ALA A N 1
ATOM 749 C CA . ALA A 1 95 ? -11.087 -1.029 13.510 1.00 92.75 95 ALA A CA 1
ATOM 750 C C . ALA A 1 95 ? -10.110 -0.089 14.245 1.00 92.75 95 ALA A C 1
ATOM 752 O O . ALA A 1 95 ? -10.412 1.078 14.490 1.00 92.75 95 ALA A O 1
ATOM 753 N N . VAL A 1 96 ? -8.910 -0.582 14.578 1.00 91.88 96 VAL A N 1
ATOM 754 C CA . VAL A 1 96 ? -7.858 0.238 15.200 1.00 91.88 96 VAL A CA 1
ATOM 755 C C . VAL A 1 96 ? -7.295 1.233 14.191 1.00 91.88 96 VAL A C 1
ATOM 757 O O . VAL A 1 96 ? -7.093 2.394 14.532 1.00 91.88 96 VAL A O 1
ATOM 760 N N . ILE A 1 97 ? -7.070 0.800 12.949 1.00 93.00 97 ILE A N 1
ATOM 761 C CA . ILE A 1 97 ? -6.613 1.678 11.867 1.00 93.00 97 ILE A CA 1
ATOM 762 C C . ILE A 1 97 ? -7.654 2.766 11.594 1.00 93.00 97 ILE A C 1
ATOM 764 O O . ILE A 1 97 ? -7.288 3.933 11.554 1.00 93.00 97 ILE A O 1
ATOM 768 N N . GLU A 1 98 ? -8.935 2.414 11.475 1.00 95.06 98 GLU A N 1
ATOM 769 C CA . GLU A 1 98 ? -10.034 3.369 11.281 1.00 95.06 98 GLU A CA 1
ATOM 770 C C . GLU A 1 98 ? -10.057 4.417 12.391 1.00 95.06 98 GLU A C 1
ATOM 772 O O . GLU A 1 98 ? -10.033 5.614 12.115 1.00 95.06 98 GLU A O 1
ATOM 777 N N . THR A 1 99 ? -9.985 3.970 13.647 1.00 94.31 99 THR A N 1
ATOM 778 C CA . THR A 1 99 ? -9.972 4.860 14.814 1.00 94.31 99 THR A CA 1
ATOM 779 C C . THR A 1 99 ? -8.772 5.810 14.790 1.00 94.31 99 THR A C 1
ATOM 781 O O . THR A 1 99 ? -8.932 7.012 14.988 1.00 94.31 99 THR A O 1
ATOM 784 N N . LEU A 1 100 ? -7.565 5.298 14.528 1.00 93.19 100 LEU A N 1
ATOM 785 C CA . LEU A 1 100 ? -6.338 6.106 14.513 1.00 93.19 100 LEU A CA 1
ATOM 786 C C . LEU A 1 100 ? -6.242 7.036 13.300 1.00 93.19 100 LEU A C 1
ATOM 788 O O . LEU A 1 100 ? -5.595 8.077 13.381 1.00 93.19 100 LEU A O 1
ATOM 792 N N . SER A 1 101 ? -6.870 6.666 12.187 1.00 90.69 101 SER A N 1
ATOM 793 C CA . SER A 1 101 ? -6.934 7.471 10.968 1.00 90.69 101 SER A CA 1
ATOM 794 C C . SER A 1 101 ? -8.143 8.417 10.934 1.00 90.69 101 SER A C 1
ATOM 796 O O . SER A 1 101 ? -8.264 9.182 9.981 1.00 90.69 101 SER A O 1
ATOM 798 N N . GLY A 1 102 ? -9.018 8.394 11.949 1.00 92.94 102 GLY A N 1
ATOM 799 C CA . GLY A 1 102 ? -10.225 9.226 12.005 1.00 92.94 102 GLY A CA 1
ATOM 800 C C . GLY A 1 102 ? -11.265 8.877 10.934 1.00 92.94 102 GLY A C 1
ATOM 801 O O . GLY A 1 102 ? -11.978 9.762 10.465 1.00 92.94 102 GLY A O 1
ATOM 802 N N . LEU A 1 103 ? -11.317 7.611 10.517 1.00 94.12 103 LEU A N 1
ATOM 803 C CA . LEU A 1 103 ? -12.175 7.107 9.444 1.00 94.12 103 LEU A CA 1
ATOM 804 C C . LEU A 1 103 ? -13.406 6.387 10.001 1.00 94.12 103 LEU A C 1
ATOM 806 O O . LEU A 1 103 ? -13.397 5.881 11.126 1.00 94.12 103 LEU A O 1
ATOM 810 N N . GLN A 1 104 ? -14.467 6.319 9.198 1.00 94.81 104 GLN A N 1
ATOM 811 C CA . GLN A 1 104 ? -15.671 5.570 9.548 1.00 94.81 104 GLN A CA 1
ATOM 812 C C . GLN A 1 104 ? -15.463 4.058 9.394 1.00 94.81 104 GLN A C 1
ATOM 814 O O . GLN A 1 104 ? -14.594 3.596 8.652 1.00 94.81 104 GLN A O 1
ATOM 819 N N . THR A 1 105 ? -16.308 3.271 10.065 1.00 93.44 105 THR A N 1
ATOM 820 C CA . THR A 1 105 ? -16.299 1.812 9.925 1.00 93.44 105 THR A CA 1
ATOM 821 C C . THR A 1 105 ? -16.554 1.387 8.479 1.00 93.44 105 THR A C 1
ATOM 823 O O . THR A 1 105 ? -17.549 1.776 7.872 1.00 93.44 105 THR A O 1
ATOM 826 N N . GLY A 1 106 ? -15.661 0.559 7.939 1.00 90.31 106 GLY A N 1
ATOM 827 C CA . GLY A 1 106 ? -15.659 0.082 6.558 1.00 90.31 106 GLY A CA 1
ATOM 828 C C . GLY A 1 106 ? -14.901 0.985 5.581 1.00 90.31 106 GLY A C 1
ATOM 829 O O . GLY A 1 106 ? -14.600 0.554 4.466 1.00 90.31 106 GLY A O 1
ATOM 830 N N . GLU A 1 107 ? -14.545 2.208 5.975 1.00 93.50 107 GLU A N 1
ATOM 831 C CA . GLU A 1 107 ? -13.912 3.176 5.079 1.00 93.50 107 GLU A CA 1
ATOM 832 C C . GLU A 1 107 ? -12.486 2.758 4.703 1.00 93.50 107 GLU A C 1
ATOM 834 O O . GLU A 1 107 ? -12.085 2.930 3.555 1.00 93.50 107 GLU A O 1
ATOM 839 N N . VAL A 1 108 ? -11.744 2.111 5.609 1.00 94.06 108 VAL A N 1
ATOM 840 C CA . VAL A 1 108 ? -10.410 1.570 5.292 1.00 94.06 108 VAL A CA 1
ATOM 841 C C . VAL A 1 108 ? -10.481 0.534 4.167 1.00 94.06 108 VAL A C 1
ATOM 843 O O . VAL A 1 108 ? -9.680 0.586 3.235 1.00 94.06 108 VAL A O 1
ATOM 846 N N . SER A 1 109 ? -11.455 -0.378 4.214 1.00 91.31 109 SER A N 1
ATOM 847 C CA . SER A 1 109 ? -11.643 -1.396 3.172 1.00 91.31 109 SER A CA 1
ATOM 848 C C . SER A 1 109 ? -12.028 -0.781 1.826 1.00 91.31 109 SER A C 1
ATOM 850 O O . SER A 1 109 ? -11.605 -1.276 0.786 1.00 91.31 109 SER A O 1
ATOM 852 N N . LEU A 1 110 ? -12.806 0.307 1.836 1.00 91.44 110 LEU A N 1
ATOM 853 C CA . LEU A 1 110 ? -13.172 1.037 0.622 1.00 91.44 110 LEU A CA 1
ATOM 854 C C . LEU A 1 110 ? -11.978 1.786 0.025 1.00 91.44 110 LEU A C 1
ATOM 856 O O . LEU A 1 110 ? -11.775 1.735 -1.185 1.00 91.44 110 LEU A O 1
ATOM 860 N N . VAL A 1 111 ? -11.188 2.459 0.865 1.00 93.88 111 VAL A N 1
ATOM 861 C CA . VAL A 1 111 ? -10.029 3.250 0.430 1.00 93.88 111 VAL A CA 1
ATOM 862 C C . VAL A 1 111 ? -8.908 2.365 -0.112 1.00 93.88 111 VAL A C 1
ATOM 864 O O . VAL A 1 111 ? -8.227 2.779 -1.040 1.00 93.88 111 VAL A O 1
ATOM 867 N N . LE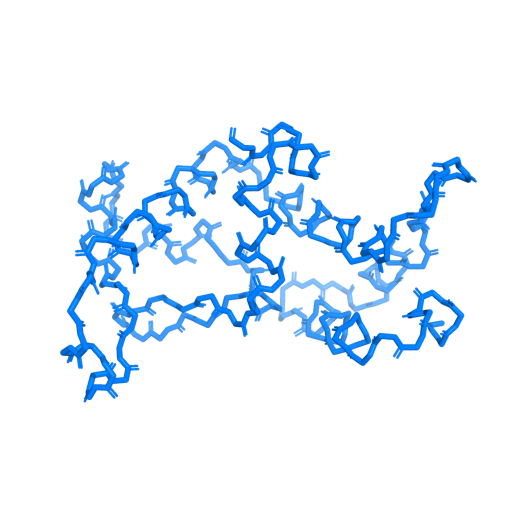U A 1 112 ? -8.710 1.166 0.441 1.00 92.62 112 LEU A N 1
ATOM 868 C CA . LEU A 1 112 ? -7.658 0.235 0.011 1.00 92.62 112 LEU A CA 1
ATOM 869 C C . LEU A 1 112 ? -8.117 -0.779 -1.051 1.00 92.62 112 LEU A C 1
ATOM 871 O O . LEU A 1 112 ? -7.369 -1.699 -1.397 1.00 92.62 112 LEU A O 1
ATOM 875 N N . ARG A 1 113 ? -9.351 -0.658 -1.549 1.00 89.56 113 ARG A N 1
ATOM 876 C CA . ARG A 1 113 ? -9.866 -1.516 -2.621 1.00 89.56 113 ARG A CA 1
ATOM 877 C C . ARG A 1 113 ? -9.017 -1.332 -3.876 1.00 89.56 113 ARG A C 1
ATOM 879 O O . ARG A 1 113 ? -8.774 -0.204 -4.285 1.00 89.56 113 ARG A O 1
ATOM 886 N N . GLY A 1 114 ? -8.599 -2.426 -4.506 1.00 86.25 114 GLY A N 1
ATOM 887 C CA . GLY A 1 114 ? -7.682 -2.365 -5.648 1.00 86.25 114 GLY A CA 1
ATOM 888 C C . GLY A 1 114 ? -6.204 -2.525 -5.290 1.00 86.25 114 GLY A C 1
ATOM 889 O O . GLY A 1 114 ? -5.346 -2.517 -6.170 1.00 86.25 114 GLY A O 1
ATOM 890 N N . MET A 1 115 ? -5.878 -2.686 -4.002 1.00 92.81 115 MET A N 1
ATOM 891 C CA . MET A 1 115 ? -4.509 -2.934 -3.533 1.00 92.81 115 MET A CA 1
ATOM 892 C C . MET A 1 115 ? -4.225 -4.413 -3.247 1.00 92.81 115 MET A C 1
ATOM 894 O O . MET A 1 115 ? -3.245 -4.724 -2.570 1.00 92.81 115 MET A O 1
ATOM 898 N N . HIS A 1 116 ? -5.044 -5.339 -3.752 1.00 89.31 116 HIS A N 1
ATOM 899 C CA . HIS A 1 116 ? -4.923 -6.779 -3.477 1.00 89.31 116 HIS A CA 1
ATOM 900 C C . HIS A 1 116 ? -3.580 -7.378 -3.933 1.00 89.31 116 HIS A C 1
ATOM 902 O O . HIS A 1 116 ? -3.094 -8.349 -3.355 1.00 89.31 116 HIS A O 1
ATOM 908 N N . SER A 1 117 ? -2.924 -6.740 -4.906 1.00 90.44 117 SER A N 1
ATOM 909 C CA . SER A 1 117 ? -1.589 -7.101 -5.393 1.00 90.44 117 SER A CA 1
ATOM 910 C C . SER A 1 117 ? -0.456 -6.850 -4.391 1.00 90.44 117 SER A C 1
ATOM 912 O O . SER A 1 117 ? 0.626 -7.422 -4.534 1.00 90.44 117 SER A O 1
ATOM 914 N N . VAL A 1 118 ? -0.679 -6.007 -3.378 1.00 93.06 118 VAL A N 1
ATOM 915 C CA . VAL A 1 118 ? 0.330 -5.618 -2.374 1.00 93.06 118 VAL A CA 1
ATOM 916 C C . VAL A 1 118 ? -0.164 -5.743 -0.930 1.00 93.06 118 VAL A C 1
ATOM 918 O O . VAL A 1 118 ? 0.655 -5.805 -0.006 1.00 93.06 118 VAL A O 1
ATOM 921 N N . LEU A 1 119 ? -1.478 -5.848 -0.723 1.00 92.38 119 LEU A N 1
ATOM 922 C CA . LEU A 1 119 ? -2.135 -6.008 0.569 1.00 92.38 119 LEU A CA 1
ATOM 923 C C . LEU A 1 119 ? -3.052 -7.235 0.575 1.00 92.38 119 LEU A C 1
ATOM 925 O O . LEU A 1 119 ? -3.807 -7.472 -0.360 1.00 92.38 119 LEU A O 1
ATOM 929 N N . ARG A 1 120 ? -3.070 -7.965 1.693 1.00 90.00 120 ARG A N 1
ATOM 930 C CA . ARG A 1 120 ? -4.142 -8.909 2.023 1.00 90.00 120 ARG A CA 1
ATOM 931 C C . ARG A 1 120 ? -5.025 -8.291 3.091 1.00 90.00 120 ARG A C 1
ATOM 933 O O . ARG A 1 120 ? -4.548 -7.991 4.185 1.00 90.00 120 ARG A O 1
ATOM 940 N N . ILE A 1 121 ? -6.299 -8.125 2.765 1.00 89.25 121 ILE A N 1
ATOM 941 C CA . ILE A 1 121 ? -7.319 -7.612 3.675 1.00 89.25 121 ILE A CA 1
ATOM 942 C C . ILE A 1 121 ? -8.224 -8.786 4.039 1.00 89.25 121 ILE A C 1
ATOM 944 O O . ILE A 1 121 ? -8.958 -9.297 3.198 1.00 89.25 121 ILE A O 1
ATOM 948 N N . ASP A 1 122 ? -8.130 -9.229 5.288 1.00 85.69 122 ASP A N 1
ATOM 949 C CA . ASP A 1 122 ? -9.031 -10.226 5.860 1.00 85.69 122 ASP A CA 1
ATOM 950 C C . ASP A 1 122 ? -10.213 -9.506 6.542 1.00 85.69 122 ASP A C 1
ATOM 952 O O . ASP A 1 122 ? -10.286 -8.279 6.564 1.00 85.69 122 ASP A O 1
ATOM 956 N N . LYS A 1 123 ? -11.141 -10.245 7.166 1.00 83.81 123 LYS A N 1
ATOM 957 C CA . LYS A 1 123 ? -12.342 -9.649 7.798 1.00 83.81 123 LYS A CA 1
ATOM 958 C C . LYS A 1 123 ? -12.040 -8.559 8.830 1.00 83.81 123 LYS A C 1
ATOM 960 O O . LYS A 1 123 ? -12.867 -7.685 9.058 1.00 83.81 123 LYS A O 1
ATOM 965 N N . THR A 1 124 ? -10.906 -8.667 9.511 1.00 86.62 124 THR A N 1
ATOM 966 C CA . THR A 1 124 ? -10.571 -7.817 10.659 1.00 86.62 124 THR A CA 1
ATOM 967 C C . THR A 1 124 ? -9.162 -7.261 10.609 1.00 86.62 124 THR A C 1
ATOM 969 O O . THR A 1 124 ? -8.840 -6.416 11.436 1.00 86.62 124 THR A O 1
ATOM 972 N N . HIS A 1 125 ? -8.317 -7.694 9.672 1.00 89.62 125 HIS A N 1
ATOM 973 C CA . HIS A 1 125 ? -6.896 -7.360 9.683 1.00 89.62 125 HIS A CA 1
ATOM 974 C C . HIS A 1 125 ? -6.359 -7.071 8.286 1.00 89.62 125 HIS A C 1
ATOM 976 O O . HIS A 1 125 ? -6.849 -7.615 7.298 1.00 89.62 125 HIS A O 1
ATOM 982 N N . ILE A 1 126 ? -5.308 -6.252 8.228 1.00 90.19 126 ILE A N 1
ATOM 983 C CA . ILE A 1 126 ? -4.604 -5.912 6.987 1.00 90.19 126 ILE A CA 1
ATOM 984 C C . ILE A 1 126 ? -3.154 -6.367 7.079 1.00 90.19 126 ILE A C 1
ATOM 986 O O . ILE A 1 126 ? -2.476 -6.138 8.079 1.00 90.19 126 ILE A O 1
ATOM 990 N N . HIS A 1 127 ? -2.662 -6.977 6.009 1.00 87.56 127 HIS A N 1
ATOM 991 C CA . HIS A 1 127 ? -1.290 -7.442 5.887 1.00 87.56 127 HIS A CA 1
ATOM 992 C C . HIS A 1 127 ? -0.637 -6.877 4.635 1.00 87.56 127 HIS A C 1
ATOM 994 O O . HIS A 1 127 ? -1.197 -6.971 3.549 1.00 87.56 127 HIS A O 1
ATOM 1000 N N . ILE A 1 128 ? 0.592 -6.384 4.768 1.00 89.12 128 ILE A N 1
ATOM 1001 C CA . ILE A 1 128 ? 1.446 -6.118 3.609 1.00 89.12 128 ILE A CA 1
ATOM 1002 C C . ILE A 1 128 ? 1.986 -7.459 3.098 1.00 89.12 128 ILE A C 1
ATOM 1004 O O . ILE A 1 128 ? 2.605 -8.203 3.860 1.00 89.12 128 ILE A O 1
ATOM 1008 N N . LEU A 1 129 ? 1.753 -7.770 1.822 1.00 86.31 129 LEU A N 1
ATOM 1009 C CA . LEU A 1 129 ? 2.132 -9.051 1.211 1.00 86.31 129 LEU A CA 1
ATOM 1010 C C . LEU A 1 129 ? 3.634 -9.173 0.942 1.00 86.31 129 LEU A C 1
ATOM 1012 O O . LEU A 1 129 ? 4.175 -10.281 0.912 1.00 86.31 129 LEU A O 1
ATOM 1016 N N . HIS A 1 130 ? 4.303 -8.045 0.711 1.00 85.12 130 HIS A N 1
ATOM 1017 C CA . HIS A 1 130 ? 5.664 -8.015 0.189 1.00 85.12 130 HIS A CA 1
ATOM 1018 C C . HIS A 1 130 ? 6.560 -7.120 1.039 1.00 85.12 130 HIS A C 1
ATOM 1020 O O . HIS A 1 130 ? 6.274 -5.936 1.225 1.00 85.12 130 HIS A O 1
ATOM 1026 N N . SER A 1 131 ? 7.681 -7.667 1.519 1.00 84.81 131 SER A N 1
ATOM 1027 C CA . SER A 1 131 ? 8.693 -6.881 2.236 1.00 84.81 131 SER A CA 1
ATOM 1028 C C . SER A 1 131 ? 9.213 -5.729 1.380 1.00 84.81 131 SER A C 1
ATOM 1030 O O . SER A 1 131 ? 9.367 -4.631 1.896 1.00 84.81 131 SER A O 1
ATOM 1032 N N . SER A 1 132 ? 9.364 -5.932 0.068 1.00 87.44 132 SER A N 1
ATOM 1033 C CA . SER A 1 132 ? 9.812 -4.891 -0.862 1.00 87.44 132 SER A CA 1
ATOM 1034 C C . SER A 1 132 ? 8.829 -3.725 -0.999 1.00 87.44 132 SER A C 1
ATOM 1036 O O . SER A 1 132 ? 9.276 -2.607 -1.228 1.00 87.44 132 SER A O 1
ATOM 1038 N N . PHE A 1 133 ? 7.517 -3.949 -0.832 1.00 91.38 133 PHE A N 1
ATOM 1039 C CA . PHE A 1 133 ? 6.524 -2.866 -0.791 1.00 91.38 133 PHE A CA 1
ATOM 1040 C C . PHE A 1 133 ? 6.625 -2.078 0.516 1.00 91.38 133 PHE A C 1
ATOM 1042 O O . PHE A 1 133 ? 6.591 -0.852 0.517 1.00 91.38 133 PHE A O 1
ATOM 1049 N N . ARG A 1 134 ? 6.828 -2.772 1.643 1.00 90.12 134 ARG A N 1
ATOM 1050 C CA . ARG A 1 134 ? 7.106 -2.106 2.921 1.00 90.12 134 ARG A CA 1
ATOM 1051 C C . ARG A 1 134 ? 8.403 -1.293 2.862 1.00 90.12 134 ARG A C 1
ATOM 1053 O O . ARG A 1 134 ? 8.423 -0.165 3.330 1.00 90.12 134 ARG A O 1
ATOM 1060 N N . GLU A 1 135 ? 9.472 -1.858 2.309 1.00 89.31 135 GLU A N 1
ATOM 1061 C CA . GLU A 1 135 ? 10.759 -1.176 2.124 1.00 89.31 135 GLU A CA 1
ATOM 1062 C C . GLU A 1 135 ? 10.626 0.033 1.202 1.00 89.31 135 GLU A C 1
ATOM 1064 O O . GLU A 1 135 ? 11.184 1.077 1.509 1.00 89.31 135 GLU A O 1
ATOM 1069 N N . TYR A 1 136 ? 9.856 -0.095 0.118 1.00 92.44 136 TYR A N 1
ATOM 1070 C CA . TYR A 1 136 ? 9.515 1.008 -0.773 1.00 92.44 136 TYR A CA 1
ATOM 1071 C C . TYR A 1 136 ? 8.856 2.163 -0.005 1.00 92.44 136 TYR A C 1
ATOM 1073 O O . TYR A 1 136 ? 9.378 3.272 -0.018 1.00 92.44 136 TYR 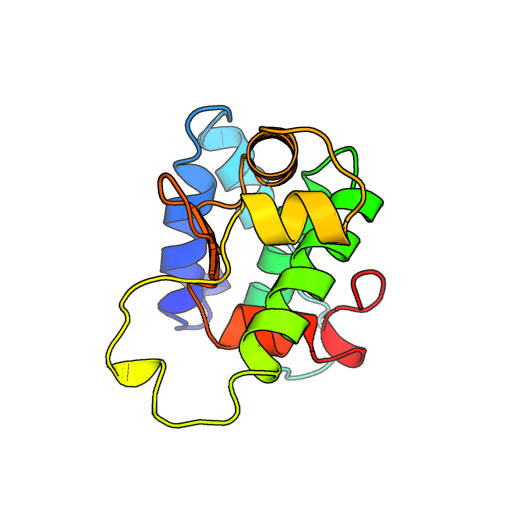A O 1
ATOM 1081 N N . LEU A 1 137 ? 7.777 1.890 0.740 1.00 92.56 137 LEU A N 1
ATOM 1082 C CA . LEU A 1 137 ? 7.058 2.902 1.528 1.00 92.56 137 LEU A CA 1
ATOM 1083 C C . LEU A 1 137 ? 7.923 3.543 2.627 1.00 92.56 137 LEU A C 1
ATOM 1085 O O . LEU A 1 137 ? 7.698 4.689 3.001 1.00 92.56 137 LEU A O 1
ATOM 1089 N N . CYS A 1 138 ? 8.906 2.814 3.159 1.00 91.00 138 CYS A N 1
ATOM 1090 C CA . CYS A 1 138 ? 9.827 3.312 4.183 1.00 91.00 138 CYS A CA 1
ATOM 1091 C C . CYS A 1 138 ? 11.054 4.049 3.617 1.00 91.00 138 CYS A C 1
ATOM 1093 O O . CYS A 1 138 ? 11.856 4.558 4.401 1.00 91.00 138 CYS A O 1
ATOM 1095 N N . ASP A 1 139 ? 11.235 4.099 2.297 1.00 90.69 139 ASP A N 1
ATOM 1096 C CA . ASP A 1 139 ? 12.386 4.726 1.653 1.00 90.69 139 ASP A CA 1
ATOM 1097 C C . ASP A 1 139 ? 11.950 5.973 0.881 1.00 90.69 139 ASP A C 1
ATOM 1099 O O . ASP A 1 139 ? 11.404 5.897 -0.220 1.00 90.69 139 ASP A O 1
ATOM 1103 N N . LYS A 1 140 ? 12.248 7.151 1.441 1.00 91.25 140 LYS A N 1
ATOM 1104 C CA . LYS A 1 140 ? 11.917 8.447 0.834 1.00 91.25 140 LYS A CA 1
ATOM 1105 C C . LYS A 1 140 ? 12.491 8.616 -0.577 1.00 91.25 140 LYS A C 1
ATOM 1107 O O . LYS A 1 140 ? 11.885 9.303 -1.396 1.00 91.25 140 LYS A O 1
ATOM 1112 N N . SER A 1 141 ? 13.651 8.022 -0.866 1.00 89.31 141 SER A N 1
ATOM 1113 C CA . SER A 1 141 ? 14.274 8.121 -2.191 1.00 89.31 141 SER A CA 1
ATOM 1114 C C . SER A 1 141 ? 13.528 7.314 -3.255 1.00 89.31 141 SER A C 1
ATOM 1116 O O . SER A 1 141 ? 13.606 7.660 -4.433 1.00 89.31 141 SER A O 1
ATOM 1118 N N . ARG A 1 142 ? 12.778 6.284 -2.838 1.00 89.69 142 ARG A N 1
ATOM 1119 C CA . ARG A 1 142 ? 11.966 5.428 -3.709 1.00 89.69 142 ARG A CA 1
ATOM 1120 C C . ARG A 1 142 ? 10.515 5.896 -3.770 1.00 89.69 142 ARG A C 1
ATOM 1122 O O . ARG A 1 142 ? 10.009 6.109 -4.861 1.00 89.69 142 ARG A O 1
ATOM 1129 N N . ALA A 1 143 ? 9.876 6.112 -2.618 1.00 90.00 143 ALA A N 1
ATOM 1130 C CA . ALA A 1 143 ? 8.460 6.475 -2.530 1.00 90.00 143 ALA A CA 1
ATOM 1131 C C . ALA A 1 143 ? 8.151 7.937 -2.880 1.00 90.00 143 ALA A C 1
ATOM 1133 O O . ALA A 1 143 ? 7.003 8.267 -3.175 1.00 90.00 143 ALA A O 1
ATOM 1134 N N . GLY A 1 144 ? 9.142 8.834 -2.836 1.00 90.25 144 GLY A N 1
ATOM 1135 C CA . GLY A 1 144 ? 8.980 10.232 -3.237 1.00 90.25 144 GLY A CA 1
ATOM 1136 C C . GLY A 1 144 ? 7.811 10.926 -2.528 1.00 90.25 144 GLY A C 1
ATOM 1137 O O . GLY A 1 144 ? 7.874 11.199 -1.332 1.00 90.25 144 GLY A O 1
ATOM 1138 N N . HIS A 1 145 ? 6.744 11.222 -3.278 1.00 87.75 145 HIS A N 1
ATOM 1139 C CA . HIS A 1 145 ? 5.532 11.888 -2.776 1.00 87.75 145 HIS A CA 1
ATOM 1140 C C . HIS A 1 145 ? 4.632 10.999 -1.901 1.00 87.75 145 HIS A C 1
ATOM 1142 O O . HIS A 1 145 ? 3.673 11.504 -1.321 1.00 87.75 145 HIS A O 1
ATOM 1148 N N . PHE A 1 146 ? 4.920 9.699 -1.823 1.00 88.62 146 PHE A N 1
ATOM 1149 C CA . PHE A 1 146 ? 4.179 8.727 -1.020 1.00 88.62 146 PHE A CA 1
ATOM 1150 C C . PHE A 1 146 ? 4.812 8.437 0.355 1.00 88.62 146 PHE A C 1
ATOM 1152 O O . PHE A 1 146 ? 4.267 7.609 1.084 1.00 88.62 146 PHE A O 1
ATOM 1159 N N . TYR A 1 147 ? 5.936 9.086 0.701 1.00 86.44 147 TYR A N 1
ATOM 1160 C CA . TYR A 1 147 ? 6.635 8.939 1.991 1.00 86.44 147 TYR A CA 1
ATOM 1161 C C . TYR A 1 147 ? 6.053 9.824 3.102 1.00 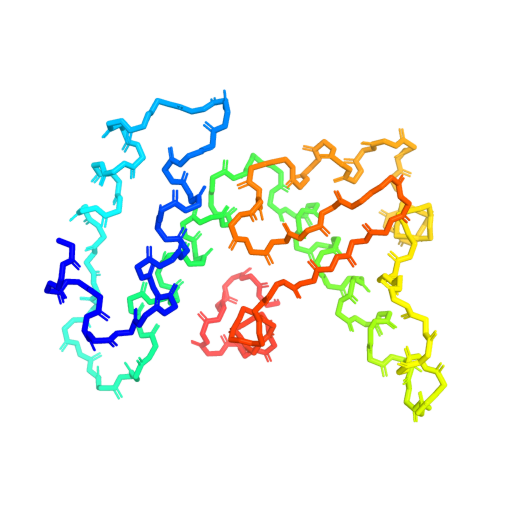86.44 147 TYR A C 1
ATOM 1163 O O . TYR A 1 147 ? 5.883 11.041 2.855 1.00 86.44 147 TYR A O 1
#

Radius of gyration: 15.7 Å; chains: 1; bounding box: 37×28×42 Å

Foldseek 3Di:
DVVLCVPPPLLVLLLVQLLPAPPDPSVVSVVVLVPDDFDPDDDDVCRSVLSSLVVQLVVFPCSVLVLLLVVLQLVQQVVCPDPVCVPPPFGPFPVVSCVVSVHDPCVSVVRCRSVVSQWDDDPTGIDGPDPVSSVQQVDCVRVVVSD

pLDDT: mean 82.28, std 13.94, range [40.59, 95.25]

Organism: NCBI:txid2804962